Protein AF-A0A930F1H7-F1 (afdb_monomer_lite)

Secondary structure (DSSP, 8-state):
-------------EEEEE--SSTTTHHHHHHHHHHHHHH-TT-EEEEE-

Sequence (49 aa):
MEHQDKTNEQRTIRVLMSGGGTGGHIFPAVAIANEIKSRFPNAEFLFVG

Radius of gyration: 15.92 Å; chains: 1; bounding box: 26×17×52 Å

pLDDT: mean 81.75, std 14.9, range [47.41, 97.38]

Foldseek 3Di:
DDPPDPPDDPDAAEEEAEDDDDPVRVVVSVVVVVVVCVVHVRHHYDYDD

Structure (mmCIF, N/CA/C/O backbone):
data_AF-A0A930F1H7-F1
#
_entry.id   AF-A0A930F1H7-F1
#
loop_
_atom_site.group_PDB
_atom_site.id
_atom_site.type_symbol
_atom_site.label_atom_id
_atom_site.label_alt_id
_atom_site.label_comp_id
_atom_site.label_asym_id
_atom_site.label_entity_id
_atom_site.label_seq_id
_atom_site.pdbx_PDB_ins_code
_atom_site.Cartn_x
_atom_site.Cartn_y
_atom_site.Cartn_z
_atom_site.occupancy
_atom_site.B_iso_or_equiv
_atom_site.auth_seq_id
_atom_site.auth_comp_id
_atom_site.auth_asym_id
_atom_site.auth_atom_id
_atom_site.pdbx_PDB_model_num
ATOM 1 N N . MET A 1 1 ? -10.511 -13.754 40.298 1.00 51.75 1 MET A N 1
ATOM 2 C CA . MET A 1 1 ? -10.084 -14.232 38.967 1.00 51.75 1 MET A CA 1
ATOM 3 C C . MET A 1 1 ? -10.947 -13.509 37.946 1.00 51.75 1 MET A C 1
ATOM 5 O O . MET A 1 1 ? -11.962 -14.040 37.529 1.00 51.75 1 MET A O 1
ATOM 9 N N . GLU A 1 2 ? -10.614 -12.259 37.631 1.00 47.41 2 GLU A N 1
ATOM 10 C CA . GLU A 1 2 ? -11.296 -11.518 36.566 1.00 47.41 2 GLU A CA 1
ATOM 11 C C . GLU A 1 2 ? -10.544 -11.781 35.262 1.00 47.41 2 GLU A C 1
ATOM 13 O O . GLU A 1 2 ? -9.459 -11.252 35.035 1.00 47.41 2 GLU A O 1
ATOM 18 N N . HIS A 1 3 ? -11.090 -12.656 34.420 1.00 55.84 3 HIS A N 1
ATOM 19 C CA . HIS A 1 3 ? -10.797 -12.608 32.993 1.00 55.84 3 HIS A CA 1
ATOM 20 C C . HIS A 1 3 ? -11.595 -11.432 32.436 1.00 55.84 3 HIS A C 1
ATOM 22 O O . HIS A 1 3 ? -12.792 -11.554 32.200 1.00 55.84 3 HIS A O 1
ATOM 28 N N . GLN A 1 4 ? -10.948 -10.273 32.312 1.00 57.75 4 GLN A N 1
ATOM 29 C CA . GLN A 1 4 ? -11.529 -9.139 31.605 1.00 57.75 4 GLN A CA 1
ATOM 30 C C . GLN A 1 4 ? -11.713 -9.531 30.137 1.00 57.75 4 GLN A C 1
ATOM 32 O O . GLN A 1 4 ? -10.746 -9.861 29.443 1.00 57.75 4 GLN A O 1
ATOM 37 N N . ASP A 1 5 ? -12.973 -9.518 29.701 1.00 59.66 5 ASP A N 1
ATOM 38 C CA . ASP A 1 5 ? -13.381 -9.584 28.307 1.00 59.66 5 ASP A CA 1
ATOM 39 C C . ASP A 1 5 ? -12.550 -8.592 27.498 1.00 59.66 5 ASP A C 1
ATOM 41 O O . ASP A 1 5 ? -12.596 -7.381 27.733 1.00 59.66 5 ASP A O 1
ATOM 45 N N . LYS A 1 6 ? -11.764 -9.109 26.547 1.00 62.34 6 LYS A N 1
ATOM 46 C CA . LYS A 1 6 ? -11.069 -8.276 25.569 1.00 62.34 6 LYS A CA 1
ATOM 47 C C . LYS A 1 6 ? -12.138 -7.563 24.756 1.00 62.34 6 LYS A C 1
ATOM 49 O O . LYS A 1 6 ? -12.781 -8.154 23.889 1.00 62.34 6 LYS A O 1
ATOM 54 N N . THR A 1 7 ? -12.355 -6.307 25.115 1.00 57.47 7 THR A N 1
ATOM 55 C CA . THR A 1 7 ? -13.278 -5.392 24.473 1.00 57.47 7 THR A CA 1
ATOM 56 C C . THR A 1 7 ? -13.029 -5.401 22.975 1.00 57.47 7 THR A C 1
ATOM 58 O O . THR A 1 7 ? -11.900 -5.308 22.512 1.00 57.47 7 THR A O 1
ATOM 61 N N . ASN A 1 8 ? -14.131 -5.584 22.257 1.00 63.00 8 ASN A N 1
ATOM 62 C CA . ASN A 1 8 ? -14.367 -5.456 20.827 1.00 63.00 8 ASN A CA 1
ATOM 63 C C . ASN A 1 8 ? -13.385 -4.508 20.094 1.00 63.00 8 ASN A C 1
ATOM 65 O O . ASN A 1 8 ? -13.739 -3.382 19.745 1.00 63.00 8 ASN A O 1
ATOM 69 N N . GLU A 1 9 ? -12.148 -4.950 19.854 1.00 65.31 9 GLU A N 1
ATOM 70 C CA . GLU A 1 9 ? -11.230 -4.275 18.944 1.00 65.31 9 GLU A CA 1
ATOM 71 C C . GLU A 1 9 ? -11.829 -4.429 17.551 1.00 65.31 9 GLU A C 1
ATOM 73 O O . GLU A 1 9 ? -11.909 -5.534 17.005 1.00 65.31 9 GLU A O 1
ATOM 78 N N . GLN A 1 10 ? -12.299 -3.312 16.995 1.00 69.19 10 GLN A N 1
ATOM 79 C CA . GLN A 1 10 ? -12.663 -3.208 15.588 1.00 69.19 10 GLN A CA 1
ATOM 80 C C . GLN A 1 10 ? -11.481 -3.751 14.783 1.00 69.19 10 GLN A C 1
ATOM 82 O O . GLN A 1 10 ? -10.422 -3.130 14.734 1.00 69.19 10 GLN A O 1
ATOM 87 N N . ARG A 1 11 ? -11.623 -4.965 14.238 1.00 77.25 11 ARG A N 1
ATOM 88 C CA . ARG A 1 11 ? -10.505 -5.664 13.605 1.00 77.25 11 ARG A CA 1
ATOM 89 C C . ARG A 1 11 ? -10.065 -4.884 12.374 1.00 77.25 11 ARG A C 1
ATOM 91 O O . ARG A 1 11 ? -10.727 -4.923 11.339 1.00 77.25 11 ARG A O 1
ATOM 98 N N . THR A 1 12 ? -8.929 -4.212 12.486 1.00 86.50 12 THR A N 1
ATOM 99 C CA . THR A 1 12 ? -8.266 -3.577 11.354 1.00 86.50 12 THR A CA 1
ATOM 100 C C . THR A 1 12 ? -7.737 -4.645 10.404 1.00 86.50 12 THR A C 1
ATOM 102 O O . THR A 1 12 ? -6.982 -5.539 10.800 1.00 86.50 12 THR A O 1
ATOM 105 N N . ILE A 1 1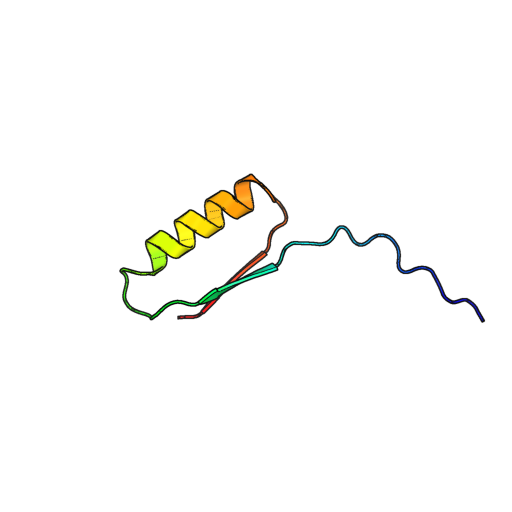3 ? -8.136 -4.560 9.135 1.00 93.94 13 ILE A N 1
ATOM 106 C CA . ILE A 1 13 ? -7.592 -5.413 8.079 1.00 93.94 13 ILE A CA 1
ATOM 107 C C . ILE A 1 13 ? -6.157 -4.965 7.801 1.00 93.94 13 ILE A C 1
ATOM 109 O O . ILE A 1 13 ? -5.920 -3.807 7.475 1.00 93.94 13 ILE A O 1
ATOM 113 N N . ARG A 1 14 ? -5.202 -5.888 7.924 1.00 95.38 14 ARG A N 1
ATOM 114 C CA . ARG A 1 14 ? -3.781 -5.641 7.654 1.00 95.38 14 ARG A CA 1
ATOM 115 C C . ARG A 1 14 ? -3.345 -6.488 6.469 1.00 95.38 14 ARG A C 1
ATOM 117 O O . ARG A 1 14 ? -3.534 -7.703 6.488 1.00 95.38 14 ARG A O 1
ATOM 124 N N . VAL A 1 15 ? -2.789 -5.849 5.447 1.00 94.56 15 VAL A N 1
ATOM 125 C CA . VAL A 1 15 ? -2.460 -6.470 4.162 1.00 94.56 15 VAL A CA 1
ATOM 126 C C . VAL A 1 15 ? -0.966 -6.341 3.888 1.00 94.56 15 VAL A C 1
ATOM 128 O O . VAL A 1 15 ? -0.426 -5.238 3.813 1.00 94.56 15 VAL A O 1
ATOM 131 N N . LEU A 1 16 ? -0.300 -7.480 3.709 1.00 93.75 16 LEU A N 1
ATOM 132 C CA . LEU A 1 16 ? 1.070 -7.552 3.211 1.00 93.75 16 LEU A CA 1
ATOM 133 C C . LEU A 1 16 ? 1.027 -7.766 1.696 1.00 93.75 16 LEU A C 1
ATOM 135 O O . LEU A 1 16 ? 0.496 -8.769 1.224 1.00 93.75 16 LEU A O 1
ATOM 139 N N . MET A 1 17 ? 1.601 -6.837 0.945 1.00 90.06 17 MET A N 1
ATOM 140 C CA . MET A 1 17 ? 1.689 -6.883 -0.508 1.00 90.06 17 MET A CA 1
ATOM 141 C C . MET A 1 17 ? 3.124 -7.237 -0.896 1.00 90.06 17 MET A C 1
ATOM 143 O O . MET A 1 17 ? 4.036 -6.444 -0.678 1.00 90.06 17 MET A O 1
ATOM 147 N N . SER A 1 18 ? 3.317 -8.432 -1.451 1.00 87.44 18 SER A N 1
ATOM 148 C CA . SER A 1 18 ? 4.610 -8.943 -1.919 1.00 87.44 18 SER A CA 1
ATOM 149 C C . SER A 1 18 ? 4.605 -9.087 -3.443 1.00 87.44 18 SER A C 1
ATOM 151 O O . SER A 1 18 ? 3.637 -9.591 -4.012 1.00 87.44 18 SER A O 1
ATOM 153 N N . GLY A 1 19 ? 5.675 -8.646 -4.108 1.00 77.19 19 GLY A N 1
ATOM 154 C CA . GLY A 1 19 ? 5.872 -8.797 -5.554 1.00 77.19 19 GLY A CA 1
ATOM 155 C C . GLY A 1 19 ? 7.243 -8.270 -5.988 1.00 77.19 19 GLY A C 1
ATOM 156 O O . GLY A 1 19 ? 7.744 -7.336 -5.381 1.00 77.19 19 GLY A O 1
ATOM 157 N N . GLY A 1 20 ? 7.859 -8.867 -7.015 1.00 70.81 20 GLY A N 1
ATOM 158 C CA . GLY A 1 20 ? 9.267 -8.611 -7.351 1.00 70.81 20 GLY A CA 1
ATOM 159 C C . GLY A 1 20 ? 9.587 -7.158 -7.740 1.00 70.81 20 GLY A C 1
ATOM 160 O O . GLY A 1 20 ? 8.857 -6.535 -8.510 1.00 70.81 20 GLY A O 1
ATOM 161 N N . GLY A 1 21 ? 10.728 -6.652 -7.260 1.00 64.38 21 GLY A N 1
ATOM 162 C CA . GLY A 1 21 ? 11.173 -5.247 -7.305 1.00 64.38 21 GLY A CA 1
ATOM 163 C C . GLY A 1 21 ? 11.379 -4.532 -8.656 1.00 64.38 21 GLY A C 1
ATOM 164 O O . GLY A 1 21 ? 12.026 -3.487 -8.683 1.00 64.38 21 GLY A O 1
ATOM 165 N N . THR A 1 22 ? 10.846 -5.020 -9.780 1.00 70.56 22 THR A N 1
ATOM 166 C CA . THR A 1 22 ? 10.818 -4.248 -11.040 1.00 70.56 22 THR A CA 1
ATOM 167 C C . THR A 1 22 ? 9.494 -3.493 -11.187 1.00 70.56 22 THR A C 1
ATOM 169 O O . THR A 1 22 ? 8.432 -3.991 -10.807 1.00 70.56 22 THR A O 1
ATOM 172 N N . GLY A 1 23 ? 9.544 -2.277 -11.749 1.00 62.22 23 GLY A N 1
ATOM 173 C CA . GLY A 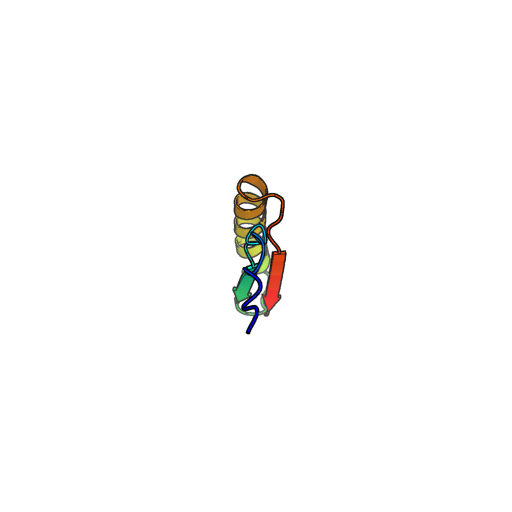1 23 ? 8.443 -1.297 -11.758 1.00 62.22 23 GLY A CA 1
ATOM 174 C C . GLY A 1 23 ? 7.104 -1.743 -12.371 1.00 62.22 23 GLY A C 1
ATOM 175 O O . GLY A 1 23 ? 6.120 -1.021 -12.241 1.00 62.22 23 GLY A O 1
ATOM 176 N N . GLY A 1 24 ? 7.022 -2.927 -12.987 1.00 65.06 24 GLY A N 1
ATOM 177 C CA . GLY A 1 24 ? 5.769 -3.508 -13.483 1.00 65.06 24 GLY A CA 1
ATOM 178 C C . GLY A 1 24 ? 4.813 -4.019 -12.392 1.00 65.06 24 GLY A C 1
ATOM 179 O O . GLY A 1 24 ? 3.620 -4.133 -12.655 1.00 65.06 24 GLY A O 1
ATOM 180 N N . HIS A 1 25 ? 5.294 -4.289 -11.169 1.00 71.81 25 HIS A N 1
ATOM 181 C CA . HIS A 1 25 ? 4.485 -4.896 -10.093 1.00 71.81 25 HIS A CA 1
ATOM 182 C C . HIS A 1 25 ? 3.881 -3.883 -9.108 1.00 71.81 25 HIS A C 1
ATOM 184 O O . HIS A 1 25 ? 2.882 -4.184 -8.453 1.00 71.81 25 HIS A O 1
ATOM 190 N N . ILE A 1 26 ? 4.434 -2.665 -9.031 1.00 80.38 26 ILE A N 1
ATOM 191 C CA . ILE A 1 26 ? 3.946 -1.629 -8.107 1.00 80.38 26 ILE A CA 1
ATOM 192 C C . ILE A 1 26 ? 2.551 -1.137 -8.503 1.00 80.38 26 ILE A C 1
ATOM 194 O O . ILE A 1 26 ? 1.689 -0.969 -7.647 1.00 80.38 26 ILE A O 1
ATOM 198 N N . PHE A 1 27 ? 2.294 -0.962 -9.802 1.00 87.38 27 PHE A N 1
ATOM 199 C CA . PHE A 1 27 ? 1.014 -0.450 -10.289 1.00 87.38 27 PHE A CA 1
ATOM 200 C C . PHE A 1 27 ? -0.152 -1.408 -10.005 1.00 87.38 27 PHE A C 1
ATOM 202 O O . PHE A 1 27 ? -1.146 -0.956 -9.431 1.00 87.38 27 PHE A O 1
ATOM 209 N N . PRO A 1 28 ? -0.044 -2.719 -10.300 1.00 88.25 28 PRO A N 1
ATOM 210 C CA . PRO A 1 28 ? -1.047 -3.691 -9.873 1.00 88.25 28 PRO A CA 1
ATOM 211 C C . PRO A 1 28 ? -1.236 -3.729 -8.351 1.00 88.25 28 PRO A C 1
ATOM 213 O O . PRO A 1 28 ? -2.371 -3.728 -7.877 1.00 88.25 28 PRO A O 1
ATOM 216 N N . ALA A 1 29 ? -0.146 -3.708 -7.573 1.00 90.50 29 ALA A N 1
ATOM 217 C CA . ALA A 1 29 ? -0.224 -3.758 -6.113 1.00 90.50 29 ALA A CA 1
ATOM 218 C C . ALA A 1 29 ? -0.943 -2.528 -5.527 1.00 90.50 29 ALA A C 1
ATOM 220 O O . ALA A 1 29 ? -1.771 -2.661 -4.627 1.00 90.50 29 ALA A O 1
ATOM 221 N N . VAL A 1 30 ? -0.684 -1.336 -6.070 1.00 90.62 30 VAL A N 1
ATOM 222 C CA . VAL A 1 30 ? -1.356 -0.092 -5.668 1.00 90.62 30 VAL A CA 1
ATOM 223 C C . VAL A 1 30 ? -2.831 -0.097 -6.073 1.00 90.62 30 VAL A C 1
ATOM 225 O O . VAL A 1 30 ? -3.676 0.307 -5.276 1.00 90.62 30 VAL A O 1
ATOM 228 N N . ALA A 1 31 ? -3.171 -0.588 -7.270 1.00 93.56 31 ALA A N 1
ATOM 229 C CA . ALA A 1 31 ? -4.564 -0.698 -7.706 1.00 93.56 31 ALA A CA 1
ATOM 230 C C . ALA A 1 31 ? -5.384 -1.601 -6.767 1.00 93.56 31 ALA A C 1
ATOM 232 O O . ALA A 1 31 ? -6.479 -1.229 -6.347 1.00 93.56 31 ALA A O 1
ATOM 233 N N . ILE A 1 32 ? -4.818 -2.745 -6.371 1.00 93.44 32 ILE A N 1
ATOM 234 C CA . ILE A 1 32 ? -5.437 -3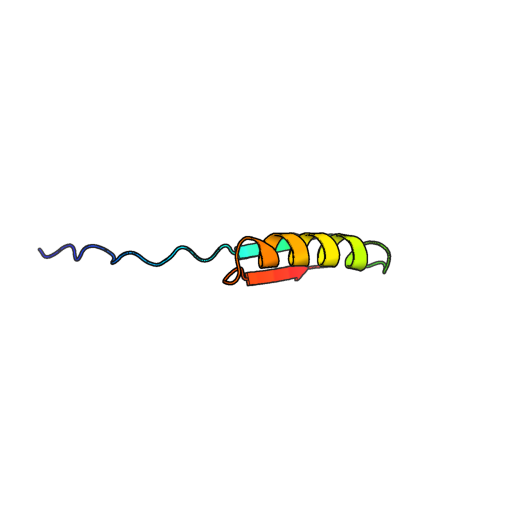.664 -5.408 1.00 93.44 32 ILE A CA 1
ATOM 235 C C . ILE A 1 32 ? -5.577 -3.000 -4.030 1.00 93.44 32 ILE A C 1
ATOM 237 O O . ILE A 1 32 ? -6.647 -3.062 -3.425 1.00 93.44 32 ILE A O 1
ATOM 241 N N . ALA A 1 33 ? -4.531 -2.329 -3.539 1.00 94.50 33 ALA A N 1
ATOM 242 C CA . ALA A 1 33 ? -4.575 -1.647 -2.246 1.00 94.50 33 ALA A CA 1
ATOM 243 C C . ALA A 1 33 ? -5.644 -0.541 -2.201 1.00 94.50 33 ALA A C 1
ATOM 245 O O . ALA A 1 33 ? -6.350 -0.411 -1.201 1.00 94.50 33 ALA A O 1
ATOM 246 N N . ASN A 1 34 ? -5.820 0.212 -3.291 1.00 95.69 34 ASN A N 1
ATOM 247 C CA . ASN A 1 34 ? -6.850 1.248 -3.390 1.00 95.69 34 ASN A CA 1
ATOM 248 C C . ASN A 1 34 ? -8.268 0.670 -3.312 1.00 95.69 34 ASN A C 1
ATOM 250 O O . ASN A 1 34 ? -9.101 1.205 -2.580 1.00 95.69 34 ASN A O 1
ATOM 254 N N . GLU A 1 35 ? -8.537 -0.436 -4.007 1.00 97.12 35 GLU A N 1
ATOM 255 C CA . GLU A 1 35 ? -9.842 -1.106 -3.946 1.00 97.12 35 GLU A CA 1
ATOM 256 C C . GLU A 1 35 ? -10.126 -1.653 -2.538 1.00 97.12 35 GLU A C 1
ATOM 258 O O . GLU A 1 35 ? -11.218 -1.469 -1.996 1.00 97.12 35 GLU A O 1
ATOM 263 N N . ILE A 1 36 ? -9.125 -2.264 -1.893 1.00 95.62 36 ILE A N 1
ATOM 264 C CA . ILE A 1 36 ? -9.257 -2.742 -0.509 1.00 95.62 36 ILE A CA 1
ATOM 265 C C . ILE A 1 36 ? -9.546 -1.569 0.431 1.00 95.62 36 ILE A C 1
ATOM 267 O O . ILE A 1 36 ? -10.458 -1.655 1.251 1.00 95.62 36 ILE A O 1
ATOM 271 N N . LYS A 1 37 ? -8.823 -0.454 0.292 1.00 95.44 37 LYS A N 1
ATOM 272 C CA . LYS A 1 37 ? -9.025 0.743 1.116 1.00 95.44 37 LYS A CA 1
ATOM 273 C C . LYS A 1 37 ? -10.397 1.386 0.893 1.00 95.44 37 LYS A C 1
ATOM 275 O O . LYS A 1 37 ? -10.974 1.912 1.838 1.00 95.44 37 LYS A O 1
ATOM 280 N N . SER A 1 38 ? -10.945 1.314 -0.323 1.00 97.38 38 SER A N 1
ATOM 281 C CA . SER A 1 38 ? -12.300 1.796 -0.617 1.00 97.38 38 SER A CA 1
ATOM 282 C C . SER A 1 38 ? -13.367 1.026 0.168 1.00 97.38 38 SER A C 1
ATOM 284 O O . SER A 1 38 ? -14.306 1.632 0.680 1.00 97.38 38 SER A O 1
ATOM 286 N N . ARG A 1 39 ? -13.202 -0.295 0.312 1.00 95.38 39 ARG A N 1
ATOM 287 C CA . ARG A 1 39 ? -14.133 -1.161 1.059 1.00 95.38 39 ARG A CA 1
ATOM 288 C C . ARG A 1 39 ? -13.885 -1.144 2.563 1.00 95.38 39 ARG A C 1
ATOM 290 O O . ARG A 1 39 ? -14.821 -1.284 3.346 1.00 95.38 39 ARG A O 1
ATOM 297 N N . PHE A 1 40 ? -12.628 -0.977 2.959 1.00 95.31 40 PHE A N 1
ATOM 298 C CA . PHE A 1 40 ? -12.169 -1.019 4.341 1.00 95.31 40 PHE A CA 1
ATOM 299 C C . PHE A 1 40 ? -11.295 0.209 4.618 1.00 95.31 40 PHE A C 1
ATOM 301 O O . PHE A 1 40 ? -10.068 0.125 4.538 1.00 95.31 40 PHE A O 1
ATOM 308 N N . PRO A 1 41 ? -11.904 1.358 4.966 1.00 94.00 41 PRO A N 1
ATOM 309 C CA . PRO A 1 41 ? -11.179 2.621 5.129 1.00 94.00 41 PRO A CA 1
ATOM 310 C C . PRO A 1 41 ? -10.050 2.578 6.164 1.00 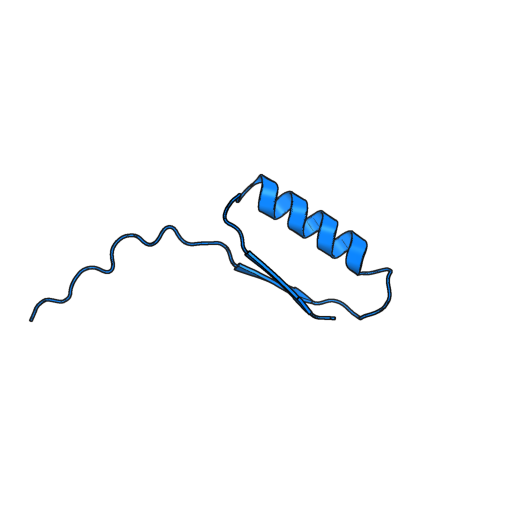94.00 41 PRO A C 1
ATOM 312 O O . PRO A 1 41 ? -9.069 3.307 6.034 1.00 94.00 41 PRO A O 1
ATOM 315 N N . ASN A 1 42 ? -10.179 1.700 7.162 1.00 94.88 42 ASN A N 1
ATOM 316 C CA . ASN A 1 42 ? -9.203 1.527 8.237 1.00 94.88 42 ASN A CA 1
ATOM 317 C C . ASN A 1 42 ? -8.099 0.516 7.891 1.00 94.88 42 ASN A C 1
ATOM 319 O O . ASN A 1 42 ? -7.289 0.216 8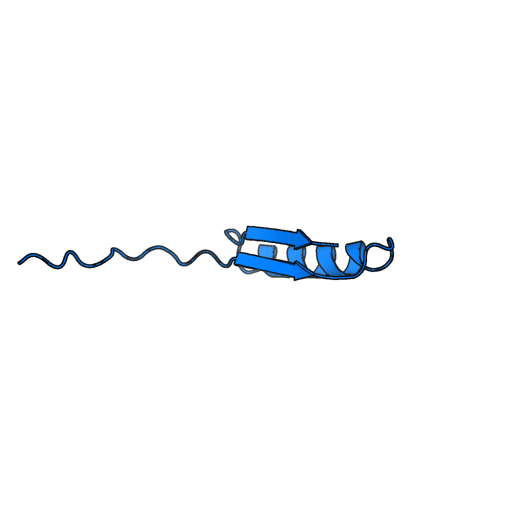.757 1.00 94.88 42 ASN A O 1
ATOM 323 N N . ALA A 1 43 ? -8.080 -0.053 6.681 1.00 95.75 43 ALA A N 1
ATOM 324 C CA . ALA A 1 43 ? -7.090 -1.056 6.311 1.00 95.75 43 ALA A CA 1
ATOM 325 C C . ALA A 1 43 ? -5.661 -0.487 6.282 1.00 95.75 43 ALA A C 1
ATOM 327 O O . ALA A 1 43 ? -5.419 0.626 5.809 1.00 95.75 43 ALA A O 1
ATOM 328 N N . GLU A 1 44 ? -4.710 -1.296 6.739 1.00 95.75 44 GLU A N 1
ATOM 329 C CA . GLU A 1 44 ? -3.281 -0.989 6.754 1.00 95.75 44 GLU A CA 1
ATOM 330 C C . GLU A 1 44 ? -2.540 -1.851 5.731 1.00 95.75 44 GLU A C 1
ATOM 332 O O . GLU A 1 44 ? -2.850 -3.032 5.556 1.00 95.75 44 GLU A O 1
ATOM 337 N N . PHE A 1 45 ? -1.533 -1.273 5.075 1.00 94.69 45 PHE A N 1
ATOM 338 C CA . PHE A 1 45 ? -0.812 -1.914 3.976 1.00 94.69 45 PHE A CA 1
ATOM 339 C C . PHE A 1 45 ? 0.696 -1.843 4.199 1.00 94.69 45 PHE A C 1
ATOM 341 O O . PHE A 1 45 ? 1.232 -0.775 4.493 1.00 94.69 45 PHE A O 1
ATOM 348 N N . LEU A 1 46 ? 1.380 -2.965 3.992 1.00 93.69 46 LEU A N 1
ATOM 349 C CA . LEU A 1 46 ? 2.837 -3.049 3.955 1.00 93.69 46 LEU A CA 1
ATOM 350 C C . LEU A 1 46 ? 3.266 -3.626 2.605 1.00 93.69 46 LEU A C 1
ATOM 352 O O . LEU A 1 46 ? 2.886 -4.745 2.272 1.00 93.69 46 LEU A O 1
ATOM 356 N N . PHE A 1 47 ? 4.056 -2.874 1.841 1.00 89.44 47 PHE A N 1
ATOM 357 C CA . PHE A 1 47 ? 4.609 -3.319 0.560 1.00 89.44 47 PHE A CA 1
ATOM 358 C C . PHE A 1 47 ? 6.038 -3.826 0.755 1.00 89.44 47 PHE A C 1
ATOM 360 O O . PHE A 1 47 ? 6.860 -3.138 1.360 1.00 89.44 47 PHE A O 1
ATOM 367 N N . VAL A 1 48 ? 6.329 -5.015 0.232 1.00 86.69 48 VAL A N 1
ATOM 368 C CA . VAL A 1 48 ? 7.648 -5.658 0.283 1.00 86.69 48 VAL A CA 1
ATOM 369 C C . VAL A 1 48 ? 8.021 -6.109 -1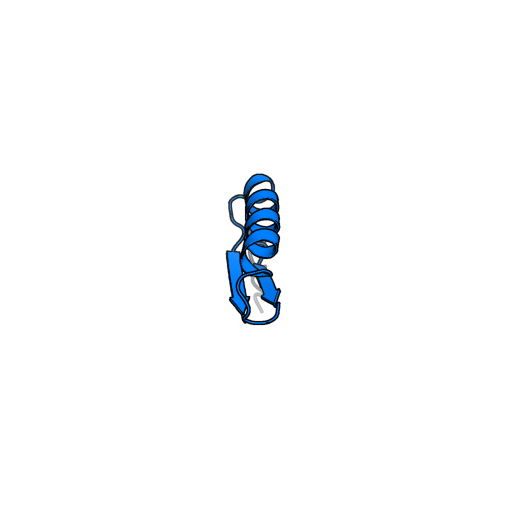.129 1.00 86.69 48 VAL A C 1
ATOM 371 O O . VAL A 1 48 ? 7.262 -6.844 -1.762 1.00 86.69 48 VAL A O 1
ATOM 374 N N . GLY A 1 49 ? 9.158 -5.618 -1.627 1.00 79.69 49 GLY A N 1
ATOM 375 C CA . GLY A 1 49 ? 9.672 -5.870 -2.981 1.00 79.69 49 GLY A CA 1
ATOM 376 C C . GLY A 1 49 ? 10.727 -6.962 -3.052 1.00 79.69 49 GLY A C 1
ATOM 377 O O . GLY A 1 49 ? 11.400 -7.175 -2.019 1.00 79.69 49 GLY A O 1
#